Protein AF-A0A9C8HX88-F1 (afdb_monomer_lite)

Structure (mmCIF, N/CA/C/O backbone):
data_AF-A0A9C8HX88-F1
#
_entry.id   AF-A0A9C8HX88-F1
#
loop_
_atom_site.group_PDB
_atom_site.id
_atom_site.type_symbol
_atom_site.label_atom_id
_atom_site.label_alt_id
_atom_site.label_comp_id
_atom_site.label_asym_id
_atom_site.label_entity_id
_atom_site.label_seq_id
_atom_site.pdbx_PDB_ins_code
_atom_site.Cartn_x
_atom_site.Cartn_y
_atom_site.Cartn_z
_atom_site.occupancy
_atom_site.B_iso_or_equiv
_atom_site.auth_seq_id
_atom_site.auth_comp_id
_atom_site.auth_asym_id
_atom_site.auth_atom_id
_atom_site.pdbx_PDB_model_num
ATOM 1 N N . MET A 1 1 ? 19.003 -0.876 7.896 1.00 41.12 1 MET A N 1
ATOM 2 C CA . MET A 1 1 ? 17.554 -1.165 7.890 1.00 41.12 1 MET A CA 1
ATOM 3 C C . MET A 1 1 ? 16.994 -0.629 6.574 1.00 41.12 1 MET A C 1
ATOM 5 O O . MET A 1 1 ? 16.711 0.557 6.483 1.00 41.12 1 MET A O 1
ATOM 9 N N . PHE A 1 2 ? 17.017 -1.430 5.503 1.00 43.94 2 PHE A N 1
ATOM 10 C CA . PHE A 1 2 ? 16.586 -0.975 4.173 1.00 43.94 2 PHE A CA 1
ATOM 11 C C . PHE A 1 2 ? 15.051 -0.969 4.080 1.00 43.94 2 PHE A C 1
ATOM 13 O O . PHE A 1 2 ? 14.388 -1.853 4.610 1.00 43.94 2 PHE A O 1
ATOM 20 N N . ARG A 1 3 ? 14.511 0.093 3.472 1.00 54.66 3 ARG A N 1
ATOM 21 C CA . ARG A 1 3 ? 13.084 0.437 3.368 1.00 54.66 3 ARG A CA 1
ATOM 22 C C . ARG A 1 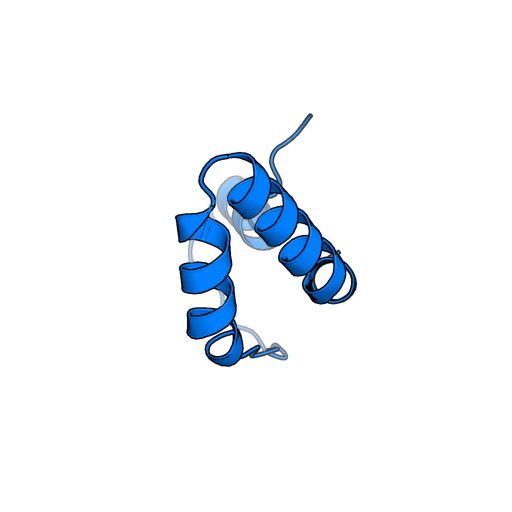3 ? 12.394 -0.377 2.260 1.00 54.66 3 ARG A C 1
ATOM 24 O O . ARG A 1 3 ? 12.683 -0.139 1.092 1.00 54.66 3 ARG A O 1
ATOM 31 N N . ASN A 1 4 ? 11.408 -1.211 2.607 1.00 68.81 4 ASN A N 1
ATOM 32 C CA . ASN A 1 4 ? 10.498 -1.908 1.672 1.00 68.81 4 ASN A CA 1
ATOM 33 C C . ASN A 1 4 ? 9.431 -0.972 1.058 1.00 68.81 4 ASN A C 1
ATOM 35 O O . ASN A 1 4 ? 8.262 -1.324 0.955 1.00 68.81 4 ASN A O 1
ATOM 39 N N . HIS A 1 5 ? 9.790 0.260 0.688 1.0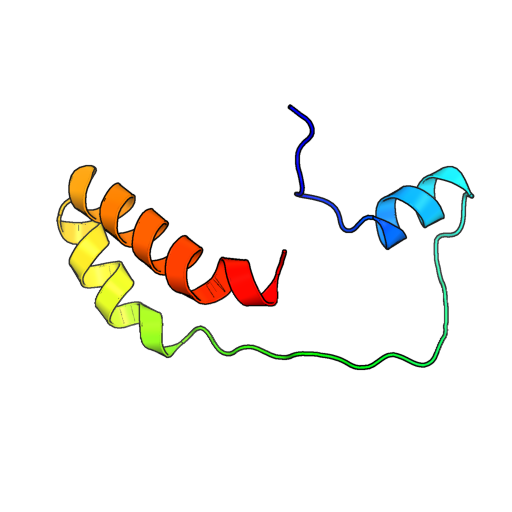0 81.56 5 HIS A N 1
ATOM 40 C CA . HIS A 1 5 ? 8.838 1.182 0.045 1.00 81.56 5 HIS A CA 1
ATOM 41 C C . HIS A 1 5 ? 8.810 1.048 -1.479 1.00 81.56 5 HIS A C 1
ATOM 43 O O . HIS A 1 5 ? 7.986 1.684 -2.130 1.00 81.56 5 HIS A O 1
ATOM 49 N N . LEU A 1 6 ? 9.729 0.268 -2.049 1.00 86.56 6 LEU A N 1
ATOM 50 C CA . LEU A 1 6 ? 9.843 0.066 -3.483 1.00 86.56 6 LEU A CA 1
ATOM 51 C C . LEU A 1 6 ? 9.780 -1.436 -3.778 1.00 86.56 6 LEU A C 1
ATOM 53 O O . LEU A 1 6 ? 10.586 -2.174 -3.207 1.00 86.56 6 LEU A O 1
ATOM 57 N N . PRO A 1 7 ? 8.872 -1.896 -4.658 1.00 87.88 7 PRO A N 1
ATOM 58 C CA . PRO A 1 7 ? 8.881 -3.279 -5.114 1.00 87.88 7 PRO A CA 1
ATOM 59 C C . PRO A 1 7 ? 10.227 -3.620 -5.756 1.00 87.88 7 PRO A C 1
ATOM 61 O O . PRO A 1 7 ? 10.750 -2.842 -6.559 1.00 87.88 7 PRO A O 1
ATOM 64 N N . GLU A 1 8 ? 10.771 -4.791 -5.430 1.00 87.81 8 GLU A N 1
ATOM 65 C CA . GLU A 1 8 ? 12.093 -5.225 -5.898 1.00 87.81 8 GLU A CA 1
ATOM 66 C C . GLU A 1 8 ? 12.207 -5.193 -7.427 1.00 87.81 8 GLU A C 1
ATOM 68 O O . GLU A 1 8 ? 13.170 -4.639 -7.958 1.00 87.81 8 GLU A O 1
ATOM 73 N N . PHE A 1 9 ? 11.163 -5.653 -8.123 1.00 89.06 9 PHE A N 1
ATOM 74 C CA . PHE A 1 9 ? 11.062 -5.618 -9.584 1.00 89.06 9 PHE A CA 1
ATOM 75 C C . PHE A 1 9 ? 11.286 -4.214 -10.179 1.00 89.06 9 PHE A C 1
ATOM 77 O O . PHE A 1 9 ? 11.951 -4.066 -11.203 1.00 89.06 9 PHE A O 1
ATOM 84 N N . ILE A 1 10 ? 10.788 -3.156 -9.525 1.00 91.44 10 ILE A N 1
ATOM 85 C CA . ILE A 1 10 ? 10.988 -1.772 -9.985 1.00 91.44 10 ILE A CA 1
ATOM 86 C C . ILE A 1 10 ? 12.436 -1.327 -9.750 1.00 91.44 10 ILE A C 1
ATOM 88 O O . ILE A 1 10 ? 13.040 -0.686 -10.613 1.00 91.44 10 ILE A O 1
ATOM 92 N N . ALA A 1 11 ? 13.004 -1.670 -8.591 1.00 91.69 11 ALA A N 1
ATOM 93 C CA . ALA A 1 11 ? 14.385 -1.332 -8.254 1.00 91.69 11 ALA A CA 1
ATOM 94 C C . ALA A 1 11 ? 15.384 -1.994 -9.218 1.00 91.69 11 ALA A C 1
ATOM 96 O O . ALA A 1 11 ? 16.370 -1.373 -9.618 1.00 91.69 11 ALA A O 1
ATOM 97 N N . GLU A 1 12 ? 15.125 -3.246 -9.589 1.00 92.19 12 GLU A N 1
ATOM 98 C CA . GLU A 1 12 ? 15.921 -4.001 -10.551 1.00 92.19 12 GLU A CA 1
ATOM 99 C C . GLU A 1 12 ? 15.809 -3.423 -11.961 1.00 92.19 12 GLU A C 1
ATOM 101 O O . GLU A 1 12 ? 16.833 -3.065 -12.546 1.00 92.19 12 GLU A O 1
ATOM 106 N N . GLY A 1 13 ? 14.587 -3.202 -12.459 1.00 94.44 13 GLY A N 1
ATOM 107 C CA . GLY A 1 13 ? 14.371 -2.600 -13.777 1.00 94.44 13 GLY A CA 1
ATOM 108 C C . GLY A 1 13 ? 15.074 -1.248 -13.931 1.00 94.44 13 GLY A C 1
ATOM 109 O O . GLY A 1 13 ? 15.728 -0.995 -14.945 1.00 94.44 13 GLY A O 1
ATOM 110 N N . PHE A 1 14 ? 15.047 -0.405 -12.891 1.00 94.50 14 PHE A N 1
ATOM 111 C CA . PHE A 1 14 ? 15.756 0.874 -12.912 1.00 94.50 14 PHE A CA 1
ATOM 112 C C . PHE A 1 14 ? 17.281 0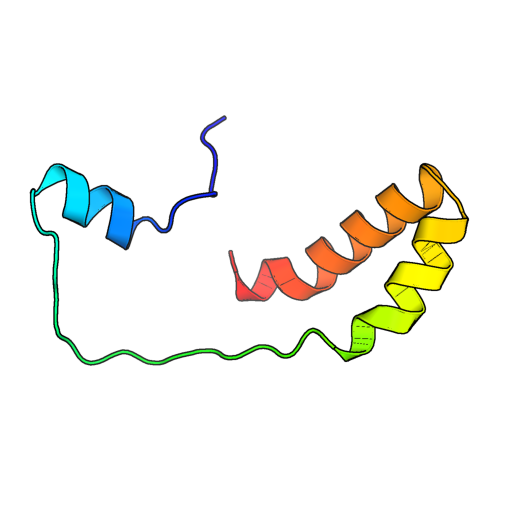.716 -13.028 1.00 94.50 14 PHE A C 1
ATOM 114 O O . PHE A 1 14 ? 17.902 1.420 -13.828 1.00 94.50 14 PHE A O 1
ATOM 121 N N . ARG A 1 15 ? 17.896 -0.215 -12.278 1.00 94.69 15 ARG A N 1
ATOM 122 C CA . ARG A 1 15 ? 19.344 -0.503 -12.380 1.00 94.69 15 ARG A CA 1
ATOM 123 C C . ARG A 1 15 ? 19.734 -0.969 -13.782 1.00 94.69 15 ARG A C 1
ATOM 125 O O . ARG A 1 15 ? 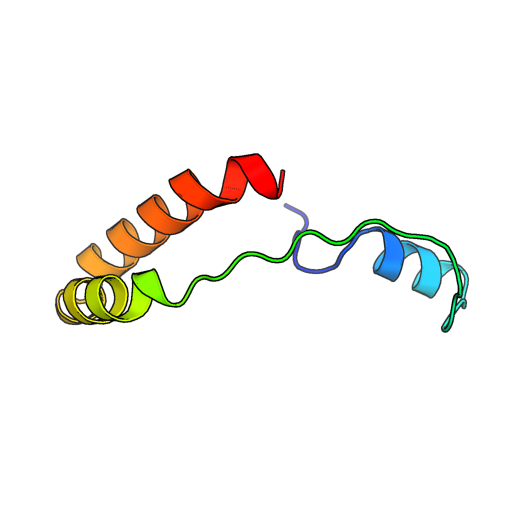20.808 -0.619 -14.265 1.00 94.69 15 ARG A O 1
ATOM 132 N N . GLU A 1 16 ? 18.845 -1.699 -14.443 1.00 96.38 16 GLU A N 1
ATOM 133 C CA . GLU A 1 16 ? 19.030 -2.194 -15.808 1.00 96.38 16 GLU A CA 1
ATOM 134 C C . GLU A 1 16 ? 18.640 -1.183 -16.898 1.00 96.38 16 GLU A C 1
ATOM 136 O O . GLU A 1 16 ? 18.712 -1.501 -18.085 1.00 96.38 16 GLU A O 1
ATOM 141 N N . LYS A 1 17 ? 18.235 0.041 -16.525 1.00 96.75 17 LYS A N 1
ATOM 142 C CA . LYS A 1 17 ? 17.704 1.067 -17.444 1.00 96.75 17 LYS A CA 1
ATOM 143 C C . LYS A 1 17 ? 16.487 0.585 -18.255 1.00 96.75 17 LYS A C 1
ATOM 145 O O . LYS A 1 17 ? 16.245 1.062 -19.365 1.00 96.75 17 LYS A O 1
ATOM 150 N N . LYS A 1 18 ? 15.706 -0.347 -17.705 1.00 96.12 18 LYS A N 1
ATOM 151 C CA . LYS A 1 18 ? 14.428 -0.810 -18.255 1.00 96.12 18 LYS A CA 1
ATOM 152 C C . LYS A 1 18 ? 13.293 0.000 -17.637 1.00 96.12 18 LYS A C 1
ATOM 154 O O . LYS A 1 18 ? 12.973 -0.149 -16.462 1.00 96.12 18 LYS A O 1
ATOM 159 N N . TYR A 1 19 ? 12.674 0.856 -18.446 1.00 93.88 19 TYR A N 1
ATOM 160 C CA . TYR A 1 19 ? 11.599 1.757 -18.004 1.00 93.88 19 TYR A CA 1
ATOM 161 C C . TYR A 1 19 ? 10.197 1.291 -18.414 1.00 93.88 19 TYR A C 1
ATOM 163 O O . TYR A 1 19 ? 9.206 1.947 -18.106 1.00 93.88 19 TYR A O 1
ATOM 171 N N . SER A 1 20 ? 10.104 0.164 -19.118 1.00 93.25 20 SER A N 1
ATOM 172 C CA . SER A 1 20 ? 8.844 -0.449 -19.528 1.00 93.25 20 SER A CA 1
ATOM 173 C C . SER A 1 20 ? 9.028 -1.949 -19.692 1.00 93.25 20 SER A C 1
ATOM 175 O O . SER A 1 20 ? 10.057 -2.371 -20.222 1.00 93.25 20 SER A O 1
ATOM 177 N N . ASP A 1 21 ? 8.012 -2.723 -19.327 1.00 88.38 21 ASP A N 1
ATOM 178 C CA . ASP A 1 21 ? 7.969 -4.164 -19.560 1.00 88.38 21 ASP A CA 1
ATOM 179 C C . ASP A 1 21 ? 6.533 -4.615 -19.886 1.00 88.38 21 ASP A C 1
ATOM 181 O O . ASP A 1 21 ? 5.564 -3.912 -19.585 1.00 88.38 21 ASP A O 1
ATOM 185 N N . ARG A 1 22 ? 6.386 -5.773 -20.535 1.00 93.06 22 ARG A N 1
ATOM 186 C CA . ARG A 1 22 ? 5.101 -6.430 -20.803 1.00 93.06 22 ARG A CA 1
ATOM 187 C C . ARG A 1 22 ? 5.230 -7.926 -20.559 1.00 93.06 22 ARG A C 1
ATOM 189 O O . ARG A 1 22 ? 6.035 -8.600 -21.190 1.00 93.06 22 ARG A O 1
ATOM 196 N N . GLY A 1 23 ? 4.351 -8.456 -19.717 1.00 90.75 23 GLY A N 1
ATOM 197 C CA . GLY A 1 23 ? 4.337 -9.872 -19.377 1.00 90.75 23 GLY A CA 1
ATOM 198 C C . GLY A 1 23 ? 2.978 -10.337 -18.875 1.00 90.75 23 GLY A C 1
ATOM 199 O O . GLY A 1 23 ? 2.033 -9.558 -18.747 1.00 90.75 23 GLY A O 1
ATOM 200 N N . ARG A 1 24 ? 2.885 -11.637 -18.601 1.00 94.69 24 ARG A N 1
ATOM 201 C CA . ARG A 1 24 ? 1.746 -12.222 -17.892 1.00 94.69 24 ARG A CA 1
ATOM 202 C C . ARG A 1 24 ? 2.024 -12.160 -16.398 1.00 94.69 24 ARG A C 1
ATOM 204 O O . ARG A 1 24 ? 3.118 -12.511 -15.970 1.00 94.69 24 ARG A O 1
ATOM 211 N N . ALA A 1 25 ? 1.024 -11.761 -15.628 1.00 90.19 25 ALA A N 1
ATOM 212 C CA . ALA A 1 25 ? 1.093 -11.716 -14.179 1.00 90.19 25 ALA A CA 1
ATOM 213 C C . ALA A 1 25 ? -0.262 -12.101 -13.584 1.00 90.19 25 ALA A C 1
ATOM 215 O O . ALA A 1 25 ? -1.301 -11.938 -14.227 1.00 90.19 25 ALA A O 1
ATOM 216 N N . SER A 1 26 ? -0.232 -12.581 -12.347 1.00 93.19 26 SER A N 1
ATOM 217 C CA . SER A 1 26 ? -1.416 -12.694 -11.501 1.00 93.19 26 SER A CA 1
ATOM 218 C C . SER A 1 26 ? -1.482 -11.463 -10.606 1.00 93.19 26 SER A C 1
ATOM 220 O O . SER A 1 26 ? -0.455 -11.018 -10.097 1.00 93.19 26 SER A O 1
ATOM 222 N N . ALA A 1 27 ? -2.678 -10.914 -10.413 1.00 90.81 27 ALA A N 1
ATOM 223 C CA . ALA A 1 27 ? -2.897 -9.761 -9.549 1.00 90.81 27 ALA A CA 1
ATOM 224 C C . ALA A 1 27 ? -3.722 -10.169 -8.326 1.00 90.81 27 ALA A C 1
ATOM 226 O O . ALA A 1 27 ? -4.751 -10.830 -8.464 1.00 90.81 27 ALA A O 1
ATOM 227 N N . LEU A 1 28 ? -3.278 -9.744 -7.144 1.00 87.94 28 LEU A N 1
ATOM 228 C CA . LEU A 1 28 ? -4.070 -9.777 -5.920 1.00 87.94 28 LEU A CA 1
ATOM 229 C C . LEU A 1 28 ? -4.633 -8.374 -5.688 1.00 87.94 28 LEU A C 1
ATOM 231 O O . LEU A 1 28 ? -3.876 -7.413 -5.566 1.00 87.94 28 LEU A O 1
ATOM 235 N N . PHE A 1 29 ? -5.957 -8.263 -5.637 1.00 87.00 29 PHE A N 1
ATOM 236 C CA . PHE A 1 29 ? -6.643 -7.034 -5.259 1.00 87.00 29 PHE A CA 1
ATOM 237 C C . PHE A 1 29 ? -7.256 -7.220 -3.875 1.00 87.00 29 PHE A C 1
ATOM 239 O O . PHE A 1 29 ? -8.012 -8.167 -3.658 1.00 87.00 29 PHE A O 1
ATOM 246 N N . ILE A 1 30 ? -6.918 -6.328 -2.947 1.00 82.00 30 ILE A N 1
ATOM 247 C CA . ILE A 1 30 ? -7.418 -6.352 -1.574 1.00 82.00 30 ILE A CA 1
ATOM 248 C C . ILE A 1 30 ? -8.163 -5.048 -1.328 1.00 82.00 30 ILE A C 1
ATOM 250 O O . ILE A 1 30 ? -7.579 -3.969 -1.423 1.00 82.00 30 ILE A O 1
ATOM 254 N N . ASP A 1 31 ? -9.447 -5.160 -1.003 1.00 81.88 31 A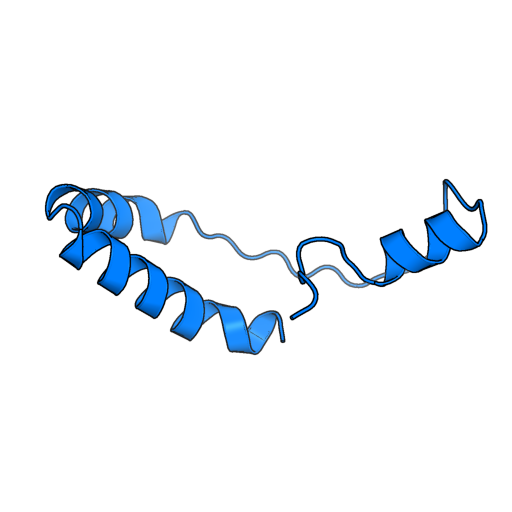SP A N 1
ATOM 255 C CA . ASP A 1 31 ? -10.244 -4.018 -0.579 1.00 81.88 31 ASP A CA 1
ATOM 256 C C . ASP A 1 31 ? -10.029 -3.746 0.918 1.00 81.88 31 ASP A C 1
ATOM 258 O O . ASP A 1 31 ? -10.199 -4.629 1.761 1.00 81.88 31 ASP A O 1
ATOM 262 N N . ILE A 1 32 ? -9.653 -2.510 1.246 1.00 75.88 32 ILE A N 1
ATOM 263 C CA . ILE A 1 32 ? -9.438 -2.033 2.618 1.00 75.88 32 ILE A CA 1
ATOM 264 C C . ILE A 1 32 ? -10.594 -1.153 3.126 1.00 75.88 32 ILE A C 1
ATOM 266 O O . ILE A 1 32 ? -10.527 -0.640 4.240 1.00 75.88 32 ILE A O 1
ATOM 270 N N . VAL A 1 33 ? -11.669 -0.970 2.352 1.00 64.06 33 VAL A N 1
ATOM 271 C CA . VAL A 1 33 ? -12.774 -0.036 2.654 1.00 64.06 33 VAL A CA 1
ATOM 272 C C . VAL A 1 33 ? -13.522 -0.373 3.955 1.00 64.06 33 VAL A C 1
ATOM 274 O O . VAL A 1 33 ? -14.032 0.524 4.621 1.00 64.06 33 VAL A O 1
ATOM 277 N N . GLY A 1 34 ? -13.516 -1.628 4.417 1.00 65.19 34 GLY A N 1
ATOM 278 C CA . GLY A 1 34 ? -14.086 -2.002 5.724 1.00 65.19 34 GLY A CA 1
ATOM 279 C C . GLY A 1 34 ? -13.375 -1.380 6.939 1.00 65.19 34 GLY A C 1
ATOM 280 O O . GLY A 1 34 ? -13.895 -1.430 8.054 1.00 65.19 34 GLY A O 1
ATOM 281 N N . PHE A 1 35 ? -12.200 -0.776 6.744 1.00 68.69 35 PHE A N 1
ATOM 282 C CA . PHE A 1 35 ? -11.406 -0.190 7.820 1.00 68.69 35 PHE A CA 1
ATOM 283 C C . PHE A 1 35 ? -11.770 1.257 8.138 1.00 68.69 35 PHE A C 1
ATOM 285 O O . PHE A 1 35 ? -11.281 1.761 9.143 1.00 68.69 35 PHE A O 1
ATOM 292 N N . THR A 1 36 ? -12.611 1.941 7.357 1.00 72.31 36 THR A N 1
ATOM 293 C CA . THR A 1 36 ? -12.827 3.391 7.525 1.00 72.31 36 THR A CA 1
ATOM 294 C C . THR A 1 36 ? -13.427 3.736 8.889 1.00 72.31 36 THR A C 1
ATOM 296 O O . THR A 1 36 ? -12.871 4.564 9.604 1.00 72.31 36 THR A O 1
ATOM 299 N N . SER A 1 37 ? -14.467 3.021 9.331 1.00 80.12 37 SER A N 1
ATOM 300 C CA . SER A 1 37 ? -15.070 3.250 10.654 1.00 80.12 37 SER A CA 1
ATOM 301 C C . SER A 1 37 ? -14.131 2.884 11.810 1.00 80.12 37 SER A C 1
ATOM 303 O O . SER A 1 37 ? -14.107 3.567 12.831 1.00 80.12 37 SER A O 1
ATOM 305 N N . ILE A 1 38 ? -13.326 1.826 11.653 1.00 82.56 38 ILE A N 1
ATOM 306 C CA . ILE A 1 38 ? -12.311 1.426 12.644 1.00 82.56 38 ILE A CA 1
ATOM 307 C C . ILE A 1 38 ? -11.203 2.482 12.718 1.00 82.56 38 ILE A C 1
ATOM 309 O O . ILE A 1 38 ? -10.771 2.860 13.805 1.00 82.56 38 ILE A O 1
ATOM 313 N N . THR A 1 39 ? -10.777 2.982 11.561 1.00 83.94 39 THR A N 1
ATOM 314 C CA . THR A 1 39 ? -9.745 4.008 11.411 1.00 83.94 39 THR A CA 1
ATOM 315 C C . THR A 1 39 ? -10.182 5.298 12.090 1.00 83.94 39 THR A C 1
ATOM 317 O O . THR A 1 39 ? -9.452 5.812 12.929 1.00 83.94 39 THR A O 1
ATOM 320 N N . GLU A 1 40 ? -11.392 5.785 11.813 1.00 85.81 40 GLU A N 1
ATOM 321 C CA . GLU A 1 40 ? -11.942 6.991 12.445 1.00 85.81 40 GLU A CA 1
ATOM 322 C C . GLU A 1 40 ? -12.079 6.828 13.965 1.00 85.81 40 GLU A C 1
ATOM 324 O O . GLU A 1 40 ? -11.627 7.684 14.732 1.00 85.81 40 GLU A O 1
ATOM 329 N N . ALA A 1 41 ? -12.639 5.699 14.414 1.00 88.12 41 ALA A N 1
ATOM 330 C CA . ALA A 1 41 ? -12.823 5.420 15.833 1.00 88.12 41 ALA A CA 1
ATOM 331 C C . ALA A 1 41 ? -11.489 5.364 16.593 1.00 88.12 41 ALA A C 1
ATOM 333 O O . ALA A 1 41 ? -11.393 5.900 17.698 1.00 88.12 41 ALA A O 1
ATOM 334 N N . LEU A 1 42 ? -10.455 4.745 16.017 1.00 88.75 42 LEU A N 1
ATOM 335 C CA . LEU A 1 42 ? -9.144 4.621 16.650 1.00 88.75 42 LEU A CA 1
ATOM 336 C C . LEU A 1 42 ? -8.337 5.919 16.559 1.00 88.75 42 LEU A C 1
ATOM 338 O O . LEU A 1 42 ? -7.796 6.353 17.571 1.00 88.75 42 LEU A O 1
ATOM 342 N N . ILE A 1 43 ? -8.321 6.609 15.417 1.00 87.00 43 ILE A N 1
ATOM 343 C CA . ILE A 1 43 ? -7.616 7.896 15.280 1.00 87.00 43 ILE A CA 1
ATOM 344 C C . ILE A 1 43 ? -8.174 8.942 16.254 1.00 87.00 43 ILE A C 1
ATOM 346 O O . ILE A 1 43 ? -7.401 9.716 16.822 1.00 87.00 43 ILE A O 1
ATOM 350 N N . SER A 1 44 ? -9.485 8.933 16.532 1.00 91.00 44 SER A N 1
ATOM 351 C CA . SER A 1 44 ? -10.088 9.841 17.522 1.00 91.00 44 SER A CA 1
ATOM 352 C C . SER A 1 44 ? -9.514 9.691 18.942 1.00 91.00 44 SER A C 1
ATOM 354 O O . SER A 1 44 ? -9.601 10.621 19.742 1.00 91.00 44 SER A O 1
ATOM 356 N N . ARG A 1 45 ? -8.867 8.555 19.253 1.00 91.81 45 ARG A N 1
ATOM 357 C CA . ARG A 1 45 ? -8.189 8.288 20.535 1.00 91.81 45 ARG A CA 1
ATOM 358 C C . ARG A 1 45 ? -6.740 8.791 20.571 1.00 91.81 45 ARG A C 1
ATOM 360 O O . ARG A 1 45 ? -6.013 8.517 21.523 1.00 91.81 45 ARG A O 1
ATOM 367 N N . GLY A 1 46 ? -6.301 9.522 19.548 1.00 90.06 46 GLY A N 1
ATOM 368 C CA . GLY A 1 46 ? -4.971 10.115 19.485 1.00 90.06 46 GLY A CA 1
ATOM 369 C C . GLY A 1 46 ? -3.866 9.072 19.307 1.00 90.06 46 GLY A C 1
ATOM 370 O O . GLY A 1 46 ? -3.978 8.150 18.496 1.00 90.06 46 GLY A O 1
ATOM 371 N N . LYS A 1 47 ? -2.761 9.241 20.042 1.00 92.38 47 LYS A N 1
ATOM 372 C CA . LYS A 1 47 ? -1.537 8.447 19.854 1.00 92.38 47 LYS A CA 1
ATOM 373 C C . LYS A 1 47 ? -1.770 6.945 20.049 1.00 92.38 47 LYS A C 1
ATOM 375 O O . LYS A 1 47 ? -1.399 6.163 19.183 1.00 92.38 47 LYS A O 1
ATOM 380 N N . GLU A 1 48 ? -2.417 6.561 21.145 1.00 93.00 48 GLU A N 1
ATOM 381 C CA . GLU A 1 48 ? -2.660 5.154 21.486 1.00 93.00 48 GLU A CA 1
ATOM 382 C C . GLU A 1 48 ? -3.524 4.457 20.427 1.00 93.00 48 GLU A C 1
ATOM 384 O O . GLU A 1 48 ? -3.211 3.362 19.969 1.00 93.00 48 GLU A O 1
ATOM 389 N N . GLY A 1 49 ? -4.581 5.123 19.958 1.00 90.81 49 GLY A N 1
ATOM 390 C CA . GLY A 1 49 ? -5.415 4.565 18.900 1.00 90.81 49 GLY A CA 1
ATOM 391 C C . GLY A 1 49 ? -4.692 4.444 17.557 1.00 90.81 49 GLY A C 1
ATOM 392 O O . GLY A 1 49 ? -4.931 3.489 16.822 1.00 90.81 49 GLY A O 1
ATOM 393 N N . SER A 1 50 ? -3.755 5.347 17.261 1.00 89.12 50 SER A N 1
ATOM 394 C CA . SER A 1 50 ? -2.905 5.243 16.068 1.00 89.12 50 SER A CA 1
ATOM 395 C C . SER A 1 50 ? -1.956 4.037 16.137 1.00 89.12 50 SER A C 1
ATOM 397 O O . SER A 1 50 ? -1.751 3.364 15.128 1.00 89.12 50 SER A O 1
ATOM 399 N N . GLU A 1 51 ? -1.414 3.730 17.319 1.00 92.06 51 GLU A N 1
ATOM 400 C CA . GLU A 1 51 ? -0.576 2.542 17.546 1.00 92.06 51 GLU A CA 1
ATOM 401 C C . GLU A 1 51 ? -1.393 1.250 17.387 1.00 92.06 51 GLU A C 1
ATOM 403 O O . GLU A 1 51 ? -1.015 0.377 16.608 1.00 92.06 51 GLU A O 1
ATOM 408 N N . ILE A 1 52 ? -2.577 1.174 18.007 1.00 92.06 52 ILE A N 1
ATOM 409 C CA . ILE A 1 52 ? -3.490 0.025 17.871 1.00 92.06 52 ILE A CA 1
ATOM 410 C C . ILE A 1 52 ? -3.908 -0.185 16.410 1.00 92.06 52 ILE A C 1
ATOM 412 O O . ILE A 1 52 ? -3.952 -1.318 15.927 1.00 92.06 52 ILE A O 1
ATOM 416 N N . LEU A 1 53 ? -4.213 0.897 15.688 1.00 88.81 53 LEU A N 1
ATOM 417 C CA . LEU A 1 53 ? -4.551 0.822 14.269 1.00 88.81 53 LEU A CA 1
ATOM 418 C C . LEU A 1 53 ? -3.387 0.233 13.461 1.00 88.81 53 LEU A C 1
ATOM 420 O O . LEU A 1 53 ? -3.602 -0.674 12.658 1.00 88.81 53 LEU A O 1
ATOM 424 N N . SER A 1 54 ? -2.162 0.709 13.699 1.00 88.38 54 SER A N 1
ATOM 425 C CA . SER A 1 54 ? -0.955 0.181 13.055 1.00 88.38 54 SER A CA 1
ATOM 426 C C . SER A 1 54 ? -0.779 -1.317 13.322 1.00 88.38 54 SER A C 1
ATOM 428 O O . SER A 1 54 ? -0.506 -2.082 12.394 1.00 88.38 54 SER A O 1
ATOM 430 N N . ASP A 1 55 ? -0.993 -1.766 14.558 1.00 90.94 55 ASP A N 1
ATOM 431 C CA . ASP A 1 55 ? -0.882 -3.180 14.924 1.00 90.94 55 ASP A CA 1
ATOM 432 C C . ASP A 1 55 ? -1.921 -4.050 14.210 1.00 90.94 55 ASP A C 1
ATOM 434 O O . ASP A 1 55 ? -1.589 -5.117 13.688 1.00 90.94 55 ASP A O 1
ATOM 438 N N . ILE A 1 56 ? -3.174 -3.590 14.134 1.00 88.50 56 ILE A N 1
ATOM 439 C CA . ILE A 1 56 ? -4.255 -4.303 13.440 1.00 88.50 56 ILE A CA 1
ATOM 440 C C . ILE A 1 56 ? -3.943 -4.436 11.946 1.00 88.50 56 ILE A C 1
ATOM 442 O O . ILE A 1 56 ? -4.038 -5.537 11.398 1.00 88.50 56 ILE A O 1
ATOM 446 N N . ILE A 1 57 ? -3.545 -3.339 11.294 1.00 86.62 57 ILE A N 1
ATOM 447 C CA . ILE A 1 57 ? -3.191 -3.327 9.868 1.00 86.62 57 ILE A CA 1
ATOM 448 C C . ILE A 1 57 ? -2.050 -4.314 9.607 1.00 86.62 57 ILE A C 1
ATOM 450 O O . ILE A 1 57 ? -2.170 -5.189 8.749 1.00 86.62 57 ILE A O 1
ATOM 454 N N . ASN A 1 58 ? -0.972 -4.243 10.389 1.00 87.38 58 ASN A N 1
ATOM 455 C CA . ASN A 1 58 ? 0.166 -5.137 10.199 1.00 87.38 58 ASN A CA 1
ATOM 456 C C . ASN A 1 58 ? -0.202 -6.600 10.471 1.00 87.38 58 ASN A C 1
ATOM 458 O O . ASN A 1 58 ? 0.211 -7.472 9.710 1.00 87.38 58 ASN A O 1
ATOM 462 N N . LYS A 1 59 ? -1.016 -6.893 11.490 1.00 89.06 59 LYS A N 1
ATOM 463 C CA . LYS A 1 59 ? -1.457 -8.261 11.790 1.00 89.06 59 LYS A CA 1
ATOM 464 C C . LYS A 1 5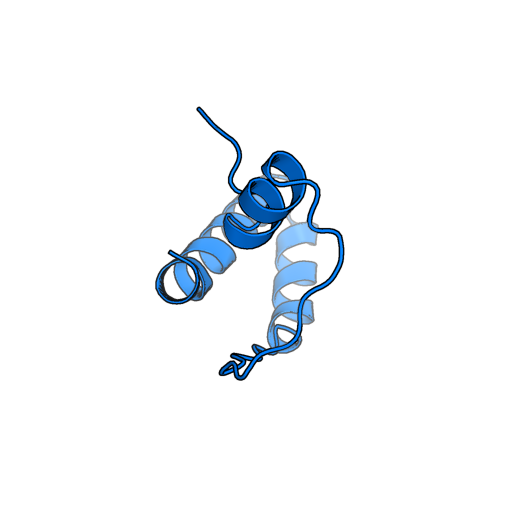9 ? -2.291 -8.878 10.664 1.00 89.06 59 LYS A C 1
ATOM 466 O O . LYS A 1 59 ? -2.159 -10.071 10.407 1.00 89.06 59 LYS A O 1
ATOM 471 N N . ILE A 1 60 ? -3.149 -8.090 10.017 1.00 85.69 60 ILE A N 1
ATOM 472 C CA . ILE A 1 60 ? -4.057 -8.579 8.970 1.00 85.69 60 ILE A CA 1
ATOM 473 C C . ILE A 1 60 ? -3.340 -8.694 7.623 1.00 85.69 60 ILE A C 1
ATOM 475 O O . ILE A 1 60 ? -3.500 -9.702 6.938 1.00 85.69 60 ILE A O 1
ATOM 479 N N . PHE A 1 61 ? -2.537 -7.696 7.244 1.00 84.31 61 PHE A N 1
ATOM 480 C CA . PHE A 1 61 ? -1.998 -7.612 5.883 1.00 84.31 61 PHE A CA 1
ATOM 481 C C . PHE A 1 61 ? -0.572 -8.143 5.727 1.00 84.31 61 PHE A C 1
ATOM 483 O O . PHE A 1 61 ? -0.232 -8.597 4.635 1.00 84.31 61 PHE A O 1
ATOM 490 N N . SER A 1 62 ? 0.254 -8.165 6.783 1.00 86.62 62 SER A N 1
ATOM 491 C CA . SER A 1 62 ? 1.635 -8.673 6.665 1.00 86.62 62 SER A CA 1
ATOM 492 C C . SER A 1 62 ? 1.722 -10.095 6.100 1.00 86.62 62 SER A C 1
ATOM 494 O O . SER A 1 62 ? 2.567 -10.292 5.235 1.00 86.62 62 SER A O 1
ATOM 496 N N . PRO A 1 63 ? 0.859 -11.063 6.481 1.00 87.19 63 PRO A N 1
ATOM 497 C CA . PRO A 1 63 ? 0.924 -12.422 5.929 1.00 87.19 63 PRO A CA 1
ATOM 498 C C . PRO A 1 63 ? 0.642 -12.520 4.423 1.00 87.19 63 PRO A C 1
ATOM 500 O O . PRO A 1 63 ? 0.923 -13.546 3.819 1.00 87.19 63 PRO A O 1
ATOM 503 N N . SER A 1 64 ? 0.019 -11.496 3.829 1.00 81.62 64 SER A N 1
ATOM 504 C CA . SER A 1 64 ? -0.275 -11.450 2.388 1.00 81.62 64 SER A CA 1
ATOM 505 C C . SER A 1 64 ? 0.752 -10.639 1.593 1.00 81.62 64 SER A C 1
ATOM 507 O O . SER A 1 64 ? 0.735 -10.686 0.366 1.00 81.62 64 SER A O 1
ATOM 509 N N . ILE A 1 65 ? 1.600 -9.861 2.274 1.00 80.94 65 ILE A N 1
ATOM 510 C CA . ILE A 1 65 ? 2.592 -8.966 1.660 1.00 80.94 65 ILE A CA 1
ATOM 511 C C . ILE A 1 65 ? 4.010 -9.542 1.773 1.00 80.94 65 ILE A C 1
ATOM 513 O O . ILE A 1 65 ? 4.788 -9.376 0.835 1.00 80.94 65 ILE A O 1
ATOM 517 N N . ASN A 1 66 ? 4.340 -10.173 2.908 1.00 64.75 66 ASN A N 1
ATOM 518 C CA . ASN A 1 66 ? 5.681 -10.669 3.239 1.00 64.75 66 ASN A CA 1
ATOM 519 C C . ASN A 1 66 ? 5.780 -12.192 3.160 1.00 64.75 66 ASN A C 1
ATOM 521 O O . ASN A 1 66 ? 4.856 -12.864 3.671 1.00 64.75 66 ASN A O 1
#

Foldseek 3Di:
DDDPPDDPVVVVCVVVVNPDDDDDDDDDDDDPVVCPVLLVVLVVVPPRSVVVSVVVCCVVCVVVVD

Radius of gyration: 16.91 Å; chains: 1; bounding box: 34×23×42 Å

pLDDT: mean 85.03, std 11.33, range [41.12, 96.75]

Sequence (66 aa):
MFRNHLPEFIAEGFREKKYSDRGRASALFIDIVGFTSITEALISRGKEGSEILSDIINKIFSPSIN

Secondary structure (DSSP, 8-state):
---TTS-HHHHHHHHTT---------------GGGHHHHHHHHTTHHHHHHHHHHHHHHHHHHHH-